Protein AF-A0A2W6BBS7-F1 (afdb_monomer)

Radius of gyration: 17.11 Å; Cα contacts (8 Å, |Δi|>4): 22; chains: 1; bounding box: 45×18×50 Å

Nearest PDB structures (foldseek):
  5f5p-assembly1_A  TM=5.826E-01  e=7.797E+00  Homo sapiens
  7nhn-assembly1_0  TM=5.794E-01  e=8.354E+00  Listeria monocytogenes EGD-e

Solvent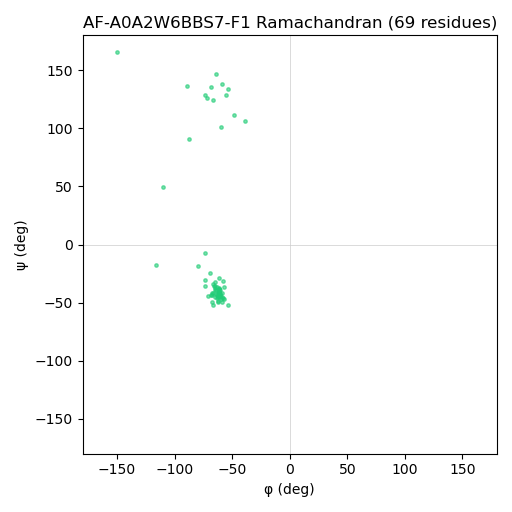-accessible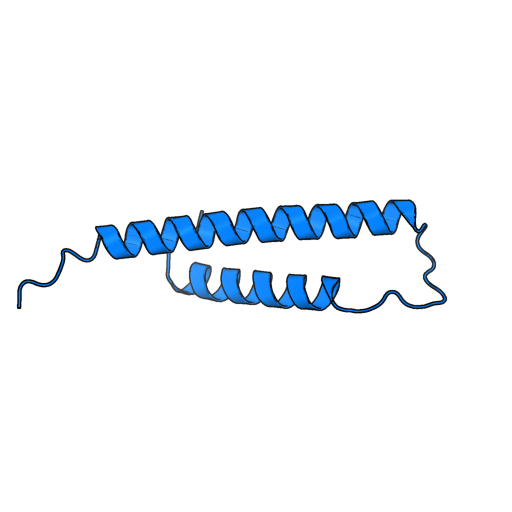 surface area (backbone atoms only — not comparable to full-atom values): 4262 Å² total; per-residue (Å²): 130,61,87,50,69,68,53,46,54,51,51,51,51,52,45,49,54,54,48,50,60,68,69,49,77,78,64,96,81,57,92,66,55,70,67,63,49,49,52,51,55,48,52,51,49,55,48,40,53,54,50,50,50,39,50,52,53,41,52,54,48,52,56,66,70,47,66,82,77,84,126

Foldseek 3Di:
DQDDPVSLVVLVVLLVVLVVVLVDDDPPPDPDDVVVVVVVNVVSVVVSVVSVVVNVVVVVVVVVVPDPPDD

Structure (mmCIF, N/CA/C/O backbone):
data_AF-A0A2W6BBS7-F1
#
_entry.id   AF-A0A2W6BBS7-F1
#
loop_
_atom_site.group_PDB
_atom_site.id
_atom_site.type_symbol
_atom_site.label_atom_id
_atom_site.label_alt_id
_atom_site.label_comp_id
_atom_site.label_asym_id
_atom_site.label_entity_id
_atom_site.label_seq_id
_atom_site.pdbx_PDB_ins_code
_atom_site.Cartn_x
_atom_site.Cartn_y
_atom_site.Cartn_z
_atom_site.occupancy
_atom_site.B_iso_or_equiv
_atom_site.auth_seq_id
_atom_site.auth_comp_id
_atom_site.auth_asym_id
_atom_site.auth_atom_id
_atom_site.pdbx_PDB_model_num
ATOM 1 N N . MET A 1 1 ? -0.904 8.861 8.057 1.00 68.38 1 MET A N 1
ATOM 2 C CA . MET A 1 1 ? -1.808 8.323 9.095 1.00 68.38 1 MET A CA 1
ATOM 3 C C . MET A 1 1 ? -3.241 8.608 8.668 1.00 68.38 1 MET A C 1
ATOM 5 O O . MET A 1 1 ? -3.567 9.774 8.458 1.00 68.38 1 MET A O 1
ATOM 9 N N . ILE A 1 2 ? -4.054 7.568 8.483 1.00 84.94 2 ILE A N 1
ATOM 10 C CA . ILE A 1 2 ? -5.448 7.662 8.020 1.00 84.94 2 ILE A CA 1
ATOM 11 C C . ILE A 1 2 ? -6.321 8.208 9.159 1.00 84.94 2 ILE A C 1
ATOM 13 O O . ILE A 1 2 ? -6.238 7.718 10.286 1.00 84.94 2 ILE A O 1
ATOM 17 N N . LYS A 1 3 ? -7.115 9.252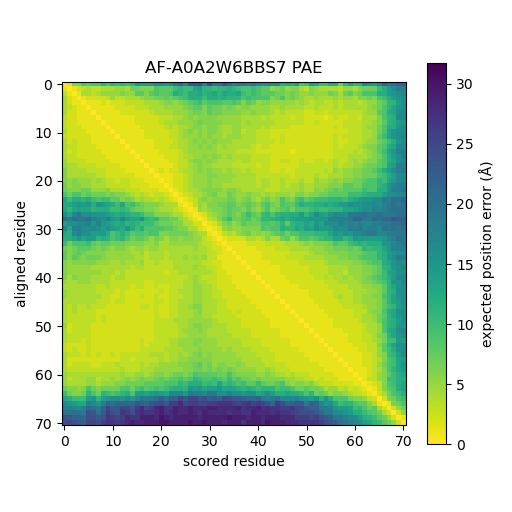 8.889 1.00 83.62 3 LYS A N 1
ATOM 18 C CA . LYS A 1 3 ? -7.894 9.979 9.916 1.00 83.62 3 LYS A CA 1
ATOM 19 C C . LYS A 1 3 ? -9.410 9.878 9.746 1.00 83.62 3 LYS A C 1
ATOM 21 O O . LYS A 1 3 ? -10.135 10.181 10.685 1.00 83.62 3 LYS A O 1
ATOM 26 N N . ASN A 1 4 ? -9.884 9.492 8.568 1.00 87.69 4 ASN A N 1
ATOM 27 C CA . ASN A 1 4 ? -11.299 9.439 8.216 1.00 87.69 4 ASN A CA 1
ATOM 28 C C . ASN A 1 4 ? -11.548 8.326 7.188 1.00 87.69 4 ASN A C 1
ATOM 30 O O . ASN A 1 4 ? -10.600 7.800 6.598 1.00 87.69 4 ASN A O 1
ATOM 34 N N . GLU A 1 5 ? -12.820 7.978 7.000 1.00 88.62 5 GLU A N 1
ATOM 35 C CA . GLU A 1 5 ? -13.239 6.881 6.124 1.00 88.62 5 GLU A CA 1
ATOM 36 C C . GLU A 1 5 ? -12.903 7.141 4.647 1.00 88.62 5 GLU A C 1
ATOM 38 O O . GLU A 1 5 ? -12.465 6.229 3.953 1.00 88.62 5 GLU A O 1
ATOM 43 N N . GLU A 1 6 ? -12.992 8.389 4.183 1.00 91.25 6 GLU A N 1
ATOM 44 C CA . GLU A 1 6 ? -12.595 8.773 2.820 1.00 91.25 6 GLU A CA 1
ATOM 45 C C . GLU A 1 6 ? -11.109 8.474 2.562 1.00 91.25 6 GLU A C 1
ATOM 47 O O . GLU A 1 6 ? -10.750 7.826 1.581 1.00 91.25 6 GLU A O 1
ATOM 52 N N . SER A 1 7 ? -10.237 8.850 3.500 1.00 90.00 7 SER A N 1
ATOM 53 C CA . SER A 1 7 ? -8.802 8.554 3.431 1.00 90.00 7 SER A CA 1
ATOM 54 C C . SER A 1 7 ? -8.528 7.050 3.499 1.00 90.00 7 SER A C 1
ATOM 56 O O . SER A 1 7 ? -7.558 6.582 2.902 1.00 90.00 7 SER A O 1
ATOM 58 N N . TYR A 1 8 ? -9.350 6.288 4.228 1.00 91.31 8 TYR A N 1
ATOM 59 C CA . TYR A 1 8 ? -9.250 4.829 4.305 1.00 91.31 8 TYR A CA 1
ATOM 60 C C . TYR A 1 8 ? -9.604 4.181 2.963 1.00 91.31 8 TYR A C 1
ATOM 62 O O . TYR A 1 8 ? -8.818 3.378 2.456 1.00 91.31 8 TYR A O 1
ATOM 70 N N . GLN A 1 9 ? -10.734 4.565 2.363 1.00 92.69 9 GLN A N 1
ATOM 71 C CA . GLN A 1 9 ? -11.152 4.050 1.059 1.00 92.69 9 GLN A CA 1
ATOM 72 C C . GLN A 1 9 ? -10.147 4.411 -0.027 1.00 92.69 9 GLN A C 1
ATOM 74 O O . GLN A 1 9 ? -9.648 3.506 -0.695 1.00 92.69 9 GLN A O 1
ATOM 79 N N . ALA A 1 10 ? -9.744 5.683 -0.099 1.00 92.81 10 ALA A N 1
ATOM 80 C CA . ALA A 1 10 ? -8.709 6.117 -1.023 1.00 92.81 10 ALA A CA 1
ATOM 81 C C . ALA A 1 10 ? -7.451 5.258 -0.846 1.00 92.81 10 ALA A C 1
ATOM 83 O O . ALA A 1 10 ? -6.970 4.665 -1.806 1.00 92.81 10 ALA A O 1
ATOM 84 N N . THR A 1 11 ? -6.937 5.108 0.383 1.00 92.56 11 THR A N 1
ATOM 85 C CA . THR A 1 11 ? -5.719 4.315 0.646 1.00 92.56 11 THR A CA 1
ATOM 86 C C . THR A 1 11 ? -5.842 2.866 0.164 1.00 92.56 11 THR A C 1
ATOM 88 O O . THR A 1 11 ? -4.869 2.310 -0.349 1.00 92.56 11 THR A O 1
ATOM 91 N N . LYS A 1 12 ? -7.022 2.250 0.277 1.00 92.69 12 LYS A N 1
ATOM 92 C CA . LYS A 1 12 ? -7.270 0.905 -0.262 1.00 92.69 12 LYS A CA 1
ATOM 93 C C . LYS A 1 12 ? -7.234 0.877 -1.785 1.00 92.69 12 LYS A C 1
ATOM 95 O O . LYS A 1 12 ? -6.624 -0.035 -2.338 1.00 92.69 12 LYS A O 1
ATOM 100 N N . GLU A 1 13 ? -7.812 1.871 -2.450 1.00 94.19 13 GLU A N 1
ATOM 101 C CA . GLU A 1 13 ? -7.720 2.006 -3.908 1.00 94.19 13 GLU A CA 1
ATOM 102 C C . GLU A 1 13 ? -6.269 2.197 -4.366 1.00 94.19 13 GLU A C 1
ATOM 104 O O . GLU A 1 13 ? -5.831 1.530 -5.302 1.00 94.19 13 GLU A O 1
ATOM 109 N N . TRP A 1 14 ? -5.481 3.010 -3.653 1.00 92.31 14 TRP A N 1
ATOM 110 C CA . TRP A 1 14 ? -4.046 3.160 -3.918 1.00 92.31 14 TRP A CA 1
ATOM 111 C C . TRP A 1 14 ? -3.309 1.817 -3.808 1.00 92.31 14 TRP A C 1
ATOM 113 O O . TRP A 1 14 ? -2.538 1.469 -4.699 1.00 92.31 14 TRP A O 1
ATOM 123 N N . ILE A 1 15 ? -3.568 1.028 -2.756 1.00 93.00 15 ILE A N 1
ATOM 124 C CA . ILE A 1 15 ? -2.963 -0.307 -2.580 1.00 93.00 15 ILE A CA 1
ATOM 125 C C . ILE A 1 15 ? -3.293 -1.232 -3.759 1.00 93.00 15 ILE A C 1
ATOM 127 O O . ILE A 1 15 ? -2.414 -1.968 -4.211 1.00 93.00 15 ILE A O 1
ATOM 131 N N . ILE A 1 16 ? -4.537 -1.208 -4.244 1.00 92.88 16 ILE A N 1
ATOM 132 C CA . ILE A 1 16 ? -4.977 -2.025 -5.383 1.00 92.88 16 ILE A CA 1
ATOM 133 C C . ILE A 1 16 ? -4.261 -1.571 -6.657 1.00 92.88 16 ILE A C 1
ATOM 135 O O . ILE A 1 16 ? -3.587 -2.384 -7.285 1.00 92.88 16 ILE A O 1
ATOM 139 N N . CYS A 1 17 ? -4.306 -0.275 -6.967 1.00 90.56 17 CYS A N 1
ATOM 140 C CA . CYS A 1 17 ? -3.687 0.308 -8.158 1.00 90.56 17 CYS A CA 1
ATOM 141 C C . CYS A 1 17 ? -2.176 0.016 -8.232 1.00 90.56 17 CYS A C 1
ATOM 143 O O . CYS A 1 17 ? -1.666 -0.460 -9.250 1.00 90.56 17 CYS A O 1
ATOM 145 N N . PHE A 1 18 ? -1.447 0.204 -7.126 1.00 90.44 18 PHE A N 1
ATOM 146 C CA . PHE A 1 18 ? -0.023 -0.141 -7.065 1.00 90.44 18 PHE A CA 1
ATOM 147 C C . PHE A 1 18 ? 0.222 -1.654 -7.165 1.00 90.44 18 PHE A C 1
ATOM 149 O O . PHE A 1 18 ? 1.221 -2.087 -7.744 1.00 90.44 18 PHE A O 1
ATOM 156 N N . GLY A 1 19 ? -0.686 -2.471 -6.624 1.00 89.62 19 GLY A N 1
ATOM 157 C CA . GLY A 1 19 ? -0.648 -3.924 -6.765 1.00 89.62 19 GLY A CA 1
ATOM 158 C C . GLY A 1 19 ? -0.784 -4.371 -8.222 1.00 89.62 19 GLY A C 1
ATOM 159 O O . GLY A 1 19 ? 0.000 -5.202 -8.681 1.00 89.62 19 GLY A O 1
ATOM 160 N N . GLU A 1 20 ? -1.715 -3.778 -8.969 1.00 90.25 20 GLU A N 1
ATOM 161 C CA . GLU A 1 20 ? -1.907 -4.036 -10.402 1.00 90.25 20 GLU A CA 1
ATOM 162 C C . GLU A 1 20 ? -0.699 -3.581 -11.229 1.00 90.25 20 GLU A C 1
ATOM 164 O O . GLU A 1 20 ? -0.240 -4.302 -12.120 1.00 90.25 20 GLU A O 1
ATOM 169 N N . GLN A 1 21 ? -0.104 -2.438 -10.882 1.00 86.38 21 GLN A N 1
ATOM 170 C CA . GLN A 1 21 ? 1.121 -1.956 -11.523 1.00 86.38 21 GLN A CA 1
ATOM 171 C C . GLN A 1 21 ? 2.294 -2.933 -11.338 1.00 86.38 21 GLN A C 1
ATOM 173 O O . GLN A 1 21 ? 3.082 -3.142 -12.261 1.00 86.38 21 GLN A O 1
ATOM 178 N N . LEU A 1 22 ? 2.406 -3.571 -10.168 1.00 86.19 22 LEU A N 1
ATOM 179 C CA . LEU A 1 22 ? 3.400 -4.620 -9.926 1.00 86.19 22 LEU A CA 1
ATOM 180 C C . LEU A 1 22 ? 3.050 -5.939 -10.625 1.00 86.19 22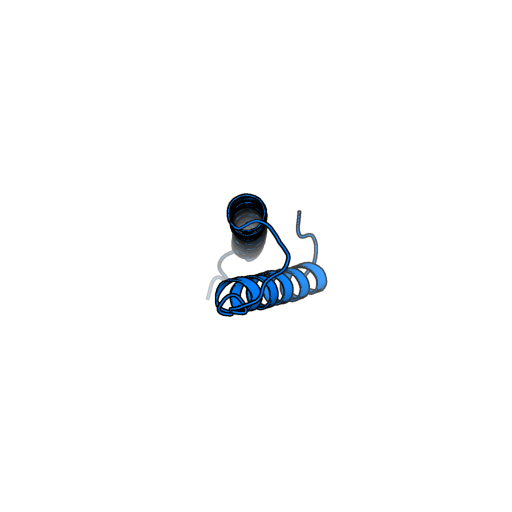 LEU A C 1
ATOM 182 O O . LEU A 1 22 ? 3.957 -6.646 -11.066 1.00 86.19 22 LEU A O 1
ATOM 186 N N . ALA A 1 23 ? 1.770 -6.291 -10.722 1.00 86.19 23 ALA A N 1
ATOM 187 C CA . ALA A 1 23 ? 1.324 -7.493 -11.425 1.00 86.19 23 ALA A CA 1
ATOM 188 C C . ALA A 1 23 ? 1.511 -7.386 -12.947 1.00 86.19 23 ALA A C 1
ATOM 190 O O . ALA A 1 23 ? 1.666 -8.402 -13.624 1.00 86.19 23 ALA A O 1
ATOM 191 N N . THR A 1 24 ? 1.541 -6.163 -13.478 1.00 83.38 24 THR A N 1
ATOM 192 C CA . THR A 1 24 ? 1.716 -5.916 -14.907 1.00 83.38 24 THR A CA 1
ATOM 193 C C . THR A 1 24 ? 3.124 -6.348 -15.353 1.00 83.38 24 THR A C 1
ATOM 195 O O . THR A 1 24 ? 4.129 -5.901 -14.774 1.00 83.38 24 THR A O 1
ATOM 198 N N . PRO A 1 25 ? 3.231 -7.241 -16.358 1.00 79.12 25 PRO A N 1
ATOM 199 C CA . PRO A 1 25 ? 4.515 -7.674 -16.889 1.00 79.12 25 PRO A CA 1
ATOM 200 C C . PRO A 1 25 ? 5.254 -6.497 -17.526 1.00 79.12 25 PRO A C 1
ATOM 202 O O . PRO A 1 25 ? 4.653 -5.573 -18.075 1.00 79.12 25 PRO A O 1
ATOM 205 N N . LEU A 1 26 ? 6.581 -6.524 -17.429 1.00 78.56 26 LEU A N 1
ATOM 206 C CA . LEU A 1 26 ? 7.416 -5.478 -18.004 1.00 78.56 26 LEU A CA 1
ATOM 207 C C . LEU A 1 26 ? 7.335 -5.556 -19.539 1.00 78.56 26 LEU A C 1
ATOM 209 O O . LEU A 1 26 ? 7.417 -6.661 -20.079 1.00 78.56 26 LEU A O 1
ATOM 213 N N . PRO A 1 27 ? 7.186 -4.425 -20.249 1.00 79.69 27 PRO A N 1
ATOM 214 C CA . PRO A 1 27 ? 7.296 -4.414 -21.700 1.00 79.69 27 PRO A CA 1
ATOM 215 C C . PRO A 1 27 ? 8.677 -4.923 -22.129 1.00 79.69 27 PRO A C 1
ATOM 217 O O . PRO A 1 27 ? 9.693 -4.572 -21.534 1.00 79.69 27 PRO A O 1
ATOM 220 N N . GLU A 1 28 ? 8.701 -5.742 -23.180 1.00 75.19 28 GLU A N 1
ATOM 221 C CA . GLU A 1 28 ? 9.916 -6.391 -23.697 1.00 75.19 28 GLU A CA 1
ATOM 222 C C . GLU A 1 28 ? 10.980 -5.382 -24.168 1.00 75.19 28 GLU A C 1
ATOM 224 O O . GLU A 1 28 ? 12.173 -5.637 -24.054 1.00 75.19 28 GLU A O 1
ATOM 229 N N . ASN A 1 29 ? 10.547 -4.202 -24.623 1.00 78.69 29 ASN A N 1
ATOM 230 C CA . ASN A 1 29 ? 11.408 -3.102 -25.062 1.00 78.69 29 ASN A CA 1
ATOM 231 C C . ASN A 1 29 ? 11.361 -1.930 -24.083 1.00 78.69 29 ASN A C 1
ATOM 233 O O . ASN A 1 29 ? 11.106 -0.788 -24.472 1.00 78.69 29 ASN A O 1
ATOM 237 N N . ASP A 1 30 ? 11.537 -2.206 -22.795 1.00 76.69 30 ASP A N 1
ATOM 238 C CA . ASP A 1 30 ? 11.577 -1.121 -2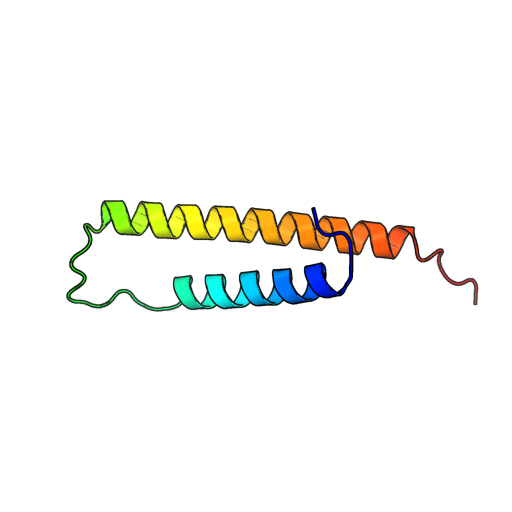1.832 1.00 76.69 30 ASP A CA 1
ATOM 239 C C . ASP A 1 30 ? 12.880 -0.316 -21.950 1.00 76.69 30 ASP A C 1
ATOM 241 O O . ASP A 1 30 ? 13.964 -0.892 -21.854 1.00 76.69 30 ASP A O 1
ATOM 245 N N . PRO A 1 31 ? 12.808 1.015 -22.118 1.00 82.31 31 PRO A N 1
ATOM 246 C CA . PRO A 1 31 ? 14.001 1.851 -22.218 1.00 82.31 31 PRO A CA 1
ATOM 247 C C . PRO A 1 31 ? 14.712 2.049 -20.869 1.00 82.31 31 PRO A C 1
ATOM 249 O O . PRO A 1 31 ? 15.779 2.662 -20.831 1.00 82.31 31 PRO A O 1
ATOM 252 N N . ILE A 1 32 ? 14.126 1.593 -19.754 1.00 81.69 32 ILE A N 1
ATOM 253 C CA . ILE A 1 32 ? 14.696 1.742 -18.413 1.00 81.69 32 ILE A CA 1
ATOM 254 C C . ILE A 1 32 ? 15.599 0.548 -18.110 1.00 81.69 32 ILE A C 1
ATOM 256 O O . ILE A 1 32 ? 15.232 -0.606 -18.315 1.00 81.69 32 ILE A O 1
ATOM 260 N N . ASP A 1 33 ? 16.766 0.837 -17.536 1.00 86.38 33 ASP A N 1
ATOM 261 C CA . ASP A 1 33 ? 17.688 -0.185 -17.055 1.00 86.38 33 ASP A CA 1
ATOM 262 C C . ASP A 1 33 ? 16.987 -1.161 -16.080 1.00 86.38 33 ASP A C 1
ATOM 264 O O . ASP A 1 33 ? 16.290 -0.720 -15.152 1.00 86.38 33 ASP A O 1
ATOM 268 N N . PRO A 1 34 ? 17.170 -2.486 -16.232 1.00 84.00 34 PRO A N 1
ATOM 269 C CA . PRO A 1 34 ? 16.487 -3.483 -15.409 1.00 84.00 34 PRO A CA 1
ATOM 270 C C . PRO A 1 34 ? 16.760 -3.310 -13.909 1.00 84.00 34 PRO A C 1
ATOM 272 O O . PRO A 1 34 ? 15.878 -3.572 -13.086 1.00 84.00 34 PRO A O 1
ATOM 275 N N . ARG A 1 35 ? 17.942 -2.811 -13.520 1.00 88.12 35 ARG A N 1
ATOM 276 C CA . ARG A 1 35 ? 18.271 -2.539 -12.116 1.00 88.12 35 ARG A CA 1
ATOM 277 C C . ARG A 1 35 ? 17.493 -1.340 -11.588 1.00 88.12 35 ARG A C 1
ATOM 279 O O . ARG A 1 35 ? 16.946 -1.409 -10.488 1.00 88.12 35 ARG A O 1
ATOM 286 N N . ALA A 1 36 ? 17.408 -0.263 -12.366 1.00 88.69 36 ALA A N 1
ATOM 287 C CA . ALA A 1 36 ? 16.592 0.897 -12.011 1.00 88.69 36 ALA A CA 1
ATOM 288 C C . ALA A 1 36 ? 15.109 0.511 -11.895 1.00 88.69 36 ALA A C 1
ATOM 290 O O . ALA A 1 36 ? 14.425 0.930 -10.959 1.00 88.69 36 ALA A O 1
ATOM 291 N N . ARG A 1 37 ? 14.629 -0.368 -12.781 1.00 85.06 37 ARG A N 1
ATOM 292 C CA . ARG A 1 37 ? 13.270 -0.917 -12.722 1.00 85.06 37 ARG A CA 1
ATOM 293 C C . ARG A 1 37 ? 13.026 -1.736 -11.459 1.00 85.06 37 ARG A C 1
ATOM 295 O O . ARG A 1 37 ? 11.982 -1.591 -10.825 1.00 85.06 37 ARG A O 1
ATOM 302 N N . GLN A 1 38 ? 13.986 -2.574 -11.074 1.00 86.81 38 GLN A N 1
ATOM 303 C CA . GLN A 1 38 ? 13.901 -3.367 -9.851 1.00 86.81 38 GLN A CA 1
ATOM 304 C C . GLN A 1 38 ? 13.815 -2.472 -8.609 1.00 86.81 38 GLN A C 1
ATOM 306 O O . GLN A 1 38 ? 12.990 -2.740 -7.741 1.00 86.81 38 GLN A O 1
ATOM 311 N N . ILE A 1 39 ? 14.596 -1.387 -8.557 1.00 91.25 39 ILE A N 1
ATOM 312 C CA . ILE A 1 39 ? 14.539 -0.397 -7.468 1.00 91.25 39 ILE A CA 1
ATOM 313 C C . ILE A 1 39 ? 13.156 0.263 -7.404 1.00 91.25 39 ILE A C 1
ATOM 315 O O . ILE A 1 39 ? 12.592 0.383 -6.321 1.00 91.25 39 ILE A O 1
ATOM 319 N N . GLN A 1 40 ? 12.570 0.641 -8.546 1.00 88.69 40 GLN A N 1
ATOM 320 C CA . GLN A 1 40 ? 11.212 1.200 -8.572 1.00 88.69 40 GLN A CA 1
ATOM 321 C C . GLN A 1 40 ? 10.171 0.195 -8.069 1.00 88.69 40 GLN A C 1
ATOM 323 O O . GLN A 1 40 ? 9.330 0.543 -7.243 1.00 88.69 40 GLN A O 1
ATOM 328 N N . ARG A 1 41 ? 10.239 -1.065 -8.520 1.00 89.56 41 ARG A N 1
ATOM 329 C CA . ARG A 1 41 ? 9.325 -2.124 -8.058 1.00 89.56 41 ARG A CA 1
ATOM 330 C C . ARG A 1 41 ? 9.467 -2.373 -6.556 1.00 89.56 41 ARG A C 1
ATOM 332 O O . ARG A 1 41 ? 8.462 -2.592 -5.889 1.00 89.56 41 ARG A O 1
ATOM 339 N N . ASP A 1 42 ? 10.686 -2.329 -6.028 1.00 91.94 42 ASP A N 1
ATOM 340 C CA . ASP A 1 42 ? 10.955 -2.485 -4.597 1.00 91.94 42 ASP A CA 1
ATOM 341 C C . ASP A 1 42 ? 10.409 -1.306 -3.776 1.00 91.94 42 ASP A C 1
ATOM 343 O O . ASP A 1 42 ? 9.705 -1.505 -2.788 1.00 91.94 42 ASP A O 1
ATOM 347 N N . ALA A 1 43 ? 10.607 -0.076 -4.259 1.00 91.94 43 ALA A N 1
ATOM 348 C CA . ALA A 1 43 ? 10.039 1.12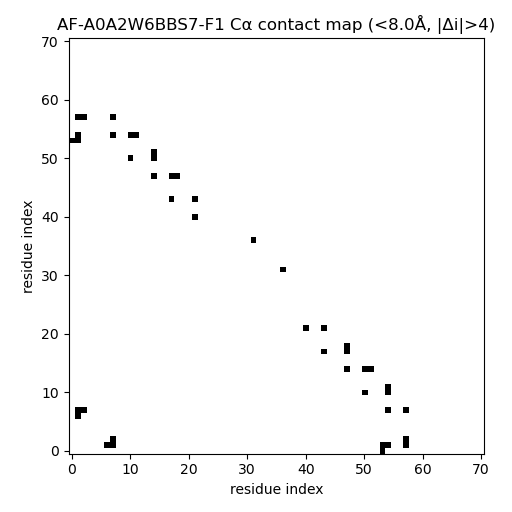2 -3.648 1.00 91.94 43 ALA A CA 1
ATOM 349 C C . ALA A 1 43 ? 8.501 1.084 -3.615 1.00 91.94 43 ALA A C 1
ATOM 351 O O . ALA A 1 43 ? 7.899 1.403 -2.589 1.00 91.94 43 ALA A O 1
ATOM 352 N N . ILE A 1 44 ? 7.856 0.640 -4.702 1.00 90.69 44 ILE A N 1
ATOM 353 C CA . ILE A 1 44 ? 6.395 0.471 -4.759 1.00 90.69 44 ILE A CA 1
ATOM 354 C C . ILE A 1 44 ? 5.938 -0.600 -3.760 1.00 90.69 44 ILE A C 1
ATOM 356 O O . ILE A 1 44 ? 4.964 -0.381 -3.043 1.00 90.69 44 ILE A O 1
ATOM 360 N N . LYS A 1 45 ? 6.646 -1.734 -3.653 1.00 92.81 45 LYS A N 1
ATOM 361 C CA . LYS A 1 45 ? 6.338 -2.765 -2.646 1.00 92.81 45 LYS A CA 1
ATOM 362 C C . LYS A 1 45 ? 6.410 -2.207 -1.228 1.00 92.81 45 LYS A C 1
ATOM 364 O O . LYS A 1 45 ? 5.447 -2.355 -0.480 1.00 92.81 45 LYS A O 1
ATOM 369 N N . SER A 1 46 ? 7.496 -1.513 -0.894 1.00 94.44 46 SER A N 1
ATOM 370 C CA . SER A 1 46 ? 7.670 -0.896 0.424 1.00 94.44 46 SER A CA 1
ATOM 371 C C . SER A 1 46 ? 6.571 0.136 0.718 1.00 94.44 46 SER A C 1
ATOM 373 O O . SER A 1 46 ? 6.020 0.174 1.820 1.00 94.44 46 SER A O 1
ATOM 375 N N . MET A 1 47 ? 6.164 0.918 -0.289 1.00 91.75 47 MET A N 1
ATOM 376 C CA . MET A 1 47 ? 5.034 1.840 -0.166 1.00 91.75 47 MET A CA 1
ATOM 377 C C . MET A 1 47 ? 3.718 1.097 0.104 1.00 91.75 47 MET A C 1
ATOM 379 O O . ME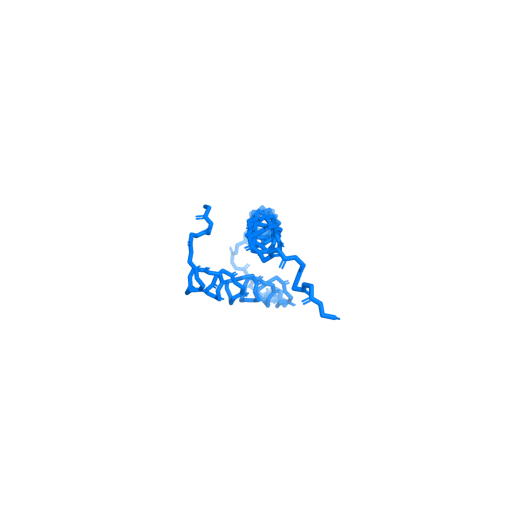T A 1 47 ? 2.990 1.489 1.016 1.00 91.75 47 MET A O 1
ATOM 383 N N . ILE A 1 48 ? 3.420 0.013 -0.622 1.00 93.00 48 ILE A N 1
ATOM 384 C CA . ILE A 1 48 ? 2.224 -0.813 -0.389 1.00 93.00 48 ILE A CA 1
ATOM 385 C C . ILE A 1 48 ? 2.212 -1.372 1.037 1.00 93.00 48 ILE A C 1
ATOM 387 O O . ILE A 1 48 ? 1.176 -1.315 1.699 1.00 93.00 48 ILE A O 1
ATOM 391 N N . GLU A 1 49 ? 3.337 -1.897 1.525 1.00 94.12 49 GLU A N 1
ATOM 392 C CA . GLU A 1 49 ? 3.440 -2.419 2.893 1.00 94.12 49 GLU A CA 1
ATOM 393 C C . GLU A 1 49 ? 3.149 -1.334 3.933 1.00 94.12 49 GLU A C 1
ATOM 395 O O . GLU A 1 49 ? 2.351 -1.548 4.847 1.00 94.12 49 GLU A O 1
ATOM 400 N N . ASN A 1 50 ? 3.700 -0.134 3.746 1.00 93.44 50 ASN A N 1
ATOM 401 C CA . ASN A 1 50 ? 3.426 1.001 4.621 1.00 93.44 50 ASN A CA 1
ATOM 402 C C . ASN A 1 50 ? 1.952 1.454 4.570 1.00 93.44 50 ASN A C 1
ATOM 404 O O . ASN A 1 50 ? 1.370 1.808 5.597 1.00 93.44 50 ASN A O 1
ATOM 408 N N . LEU A 1 51 ? 1.316 1.447 3.395 1.00 91.81 51 LEU A N 1
ATOM 409 C CA . LEU A 1 51 ? -0.111 1.772 3.271 1.00 91.81 51 LEU A CA 1
ATOM 410 C C . LEU A 1 51 ? -0.981 0.709 3.955 1.00 91.81 51 LEU A C 1
ATOM 412 O O . LEU A 1 51 ? -1.911 1.060 4.680 1.00 91.81 51 LEU A O 1
ATOM 416 N N . ARG A 1 52 ? -0.648 -0.578 3.802 1.00 93.06 52 ARG A N 1
ATOM 417 C CA . ARG A 1 52 ? -1.334 -1.681 4.495 1.00 93.06 52 ARG A CA 1
ATOM 418 C C . ARG A 1 52 ? -1.209 -1.571 6.010 1.00 93.06 52 ARG A C 1
ATOM 420 O O . ARG A 1 52 ? -2.202 -1.774 6.701 1.00 93.06 52 ARG A O 1
ATOM 427 N N . ALA A 1 53 ? -0.034 -1.201 6.520 1.00 93.62 53 ALA A N 1
ATOM 428 C CA . ALA A 1 53 ? 0.160 -0.962 7.948 1.00 93.62 53 ALA A CA 1
ATOM 429 C C . ALA A 1 53 ? -0.756 0.163 8.459 1.00 93.62 53 ALA A C 1
ATOM 431 O O . ALA A 1 53 ? -1.443 -0.011 9.461 1.00 93.62 53 ALA A O 1
ATOM 432 N N . GLN A 1 54 ? -0.853 1.277 7.727 1.00 91.88 54 GLN A N 1
ATOM 433 C CA . GLN A 1 54 ? -1.739 2.386 8.097 1.00 91.88 54 GLN A CA 1
ATOM 434 C C . GLN A 1 54 ? -3.227 2.010 8.063 1.00 91.88 54 GLN A C 1
ATOM 436 O O . GLN A 1 54 ? -3.992 2.473 8.910 1.00 91.88 54 GLN A O 1
ATOM 441 N N . VAL A 1 55 ? -3.639 1.190 7.091 1.00 92.75 55 VAL A N 1
ATOM 442 C CA . VAL A 1 55 ? -5.000 0.634 6.996 1.00 92.75 55 VAL A CA 1
ATOM 443 C C . VAL A 1 55 ? -5.290 -0.246 8.211 1.00 92.75 55 VAL A C 1
ATOM 445 O O . VAL A 1 55 ? -6.278 -0.003 8.899 1.00 92.75 55 VAL A O 1
ATOM 448 N N . ALA A 1 56 ? -4.390 -1.176 8.540 1.00 91.56 56 ALA A N 1
ATOM 449 C CA . ALA A 1 56 ? -4.536 -2.058 9.696 1.00 91.56 56 ALA A CA 1
ATOM 450 C C . ALA A 1 56 ? -4.580 -1.279 11.023 1.00 91.56 56 ALA A C 1
ATOM 452 O O . ALA A 1 56 ? -5.406 -1.568 11.888 1.00 91.56 56 ALA A O 1
ATOM 453 N N . GLU A 1 57 ? -3.741 -0.250 11.181 1.00 91.75 57 GLU A N 1
ATOM 454 C CA . GLU A 1 57 ? -3.792 0.643 12.342 1.00 91.75 57 GLU A CA 1
ATOM 455 C C . GLU A 1 57 ? -5.138 1.367 12.456 1.00 91.75 57 GLU A C 1
ATOM 457 O O . GLU A 1 57 ? -5.681 1.500 13.554 1.00 91.75 57 GLU A O 1
ATOM 462 N N . TYR A 1 58 ? -5.677 1.858 11.338 1.00 89.88 58 TYR A N 1
ATOM 463 C CA . TYR A 1 58 ? -6.973 2.527 11.324 1.00 89.88 58 TYR A CA 1
ATOM 464 C C . TYR A 1 58 ? -8.103 1.559 11.695 1.00 89.88 58 TYR A C 1
ATOM 466 O O . TYR A 1 58 ? -8.918 1.886 12.556 1.00 89.88 58 TYR A O 1
ATOM 474 N N . GLU A 1 59 ? -8.112 0.352 11.130 1.00 89.31 59 GLU A N 1
ATOM 475 C CA . GLU A 1 59 ? -9.096 -0.692 11.446 1.00 89.31 59 GLU A CA 1
ATOM 476 C C . GLU A 1 59 ? -9.028 -1.112 12.916 1.00 89.31 59 GLU A C 1
ATOM 478 O O . GLU A 1 59 ? -10.062 -1.202 13.577 1.00 89.31 59 GLU A O 1
ATOM 483 N N . ALA A 1 60 ? -7.824 -1.282 13.466 1.00 89.94 60 ALA A N 1
ATOM 484 C CA . ALA A 1 60 ? -7.632 -1.588 14.881 1.00 89.94 60 ALA A CA 1
ATOM 485 C C . ALA A 1 60 ? -8.142 -0.462 15.794 1.00 89.94 60 ALA A C 1
ATOM 487 O O . ALA A 1 60 ? -8.690 -0.732 16.864 1.00 89.94 60 ALA A O 1
ATOM 488 N N . ARG A 1 61 ? -7.989 0.807 15.393 1.00 87.56 61 ARG A N 1
ATOM 489 C CA . ARG A 1 61 ? -8.560 1.950 16.126 1.00 87.56 61 ARG A CA 1
ATOM 490 C C . ARG A 1 61 ? -10.081 1.966 16.035 1.00 87.56 61 ARG A C 1
ATOM 492 O O . ARG A 1 61 ? -10.725 2.179 17.052 1.00 87.56 61 ARG A O 1
ATOM 499 N N . GLN A 1 62 ? -10.657 1.712 14.859 1.00 85.81 62 GLN A N 1
ATOM 500 C CA . GLN A 1 62 ? -12.113 1.632 14.694 1.00 85.81 62 GLN A CA 1
ATOM 501 C C . GLN A 1 62 ? -12.718 0.499 15.536 1.00 85.81 62 GLN A C 1
ATOM 503 O O . GLN A 1 62 ? -13.733 0.714 16.189 1.00 85.81 62 GLN A O 1
ATOM 508 N N . GLN A 1 63 ? -12.065 -0.664 15.603 1.00 81.75 63 GLN A N 1
ATOM 509 C CA . GLN A 1 63 ? -12.496 -1.784 16.449 1.00 81.75 63 GLN A CA 1
ATOM 510 C C . GLN A 1 63 ? -12.402 -1.471 17.949 1.00 81.75 63 GLN A C 1
ATOM 512 O O . GLN A 1 63 ? -13.260 -1.893 18.710 1.00 81.75 63 GLN A O 1
ATOM 517 N N . GLN A 1 64 ? -11.395 -0.708 18.386 1.00 79.25 64 GLN A N 1
ATOM 518 C CA . GLN A 1 64 ? -11.290 -0.259 19.783 1.00 79.25 64 GLN A CA 1
ATOM 519 C C . GLN A 1 64 ? -12.303 0.840 20.135 1.00 79.25 64 GLN A C 1
ATOM 521 O O . GLN A 1 64 ? -12.734 0.940 21.281 1.00 79.25 64 GLN A O 1
ATOM 526 N N . LEU A 1 65 ? -12.671 1.674 19.158 1.00 73.88 65 LEU A N 1
ATOM 527 C CA . LEU A 1 65 ? -13.670 2.735 19.303 1.00 73.88 65 LEU A CA 1
ATOM 528 C C . LEU A 1 65 ? -15.110 2.217 19.216 1.00 73.88 65 LEU A C 1
ATOM 530 O O . LEU A 1 65 ? -16.020 2.910 19.662 1.00 73.88 65 LEU A O 1
ATOM 534 N N . GLN A 1 66 ? -15.322 1.021 18.666 1.00 61.09 66 GLN A N 1
ATOM 535 C CA . GLN A 1 66 ? -16.570 0.276 18.778 1.00 61.09 66 GLN A CA 1
ATOM 536 C C . GLN A 1 66 ? -16.496 -0.563 20.062 1.00 61.09 66 GLN A C 1
ATOM 538 O O . GLN A 1 66 ? -15.992 -1.686 20.017 1.00 61.09 66 GLN A O 1
ATOM 543 N N . PRO A 1 67 ? -16.951 -0.066 21.235 1.00 53.28 67 PRO A N 1
ATOM 544 C CA . PRO A 1 67 ? -17.110 -0.950 22.377 1.00 53.28 67 PRO A CA 1
ATOM 545 C C . PRO A 1 67 ? -18.022 -2.079 21.921 1.00 53.28 67 PRO A C 1
ATOM 547 O O . PRO A 1 67 ? -19.073 -1.807 21.339 1.00 53.28 67 PRO A O 1
ATOM 550 N N . ALA A 1 68 ? -17.591 -3.321 22.152 1.00 56.16 68 ALA A N 1
ATOM 551 C CA . ALA A 1 68 ? -18.400 -4.509 21.947 1.00 56.16 68 ALA A CA 1
ATOM 552 C C . ALA A 1 68 ? -19.828 -4.198 22.405 1.00 56.16 68 ALA A C 1
ATOM 554 O O . ALA A 1 68 ? -20.084 -4.004 23.598 1.00 56.16 68 ALA A O 1
ATOM 555 N N . GLY A 1 69 ? -20.718 -4.038 21.424 1.00 50.62 69 GLY A N 1
ATOM 556 C CA . GLY A 1 69 ? -22.126 -3.798 21.646 1.00 50.62 69 GLY A CA 1
ATOM 557 C C . GLY A 1 69 ? -22.642 -4.984 22.431 1.00 50.62 69 GLY A C 1
ATOM 558 O O . GLY A 1 69 ? -22.816 -6.071 21.898 1.00 50.62 69 GLY A O 1
ATOM 559 N N . ARG A 1 70 ? -22.792 -4.756 23.730 1.00 47.97 70 ARG A N 1
ATOM 560 C CA . ARG A 1 70 ? -23.527 -5.569 24.681 1.00 47.97 70 ARG A CA 1
ATOM 561 C C . ARG A 1 70 ? -24.903 -5.858 24.067 1.00 47.97 70 ARG A C 1
ATOM 563 O O . ARG A 1 70 ? -25.692 -4.930 23.906 1.00 47.97 70 ARG A O 1
ATOM 570 N N . GLY A 1 71 ? -25.151 -7.115 23.716 1.00 43.47 71 GLY A N 1
ATOM 571 C CA . GLY A 1 71 ? -26.420 -7.625 23.202 1.00 43.47 71 GLY A CA 1
ATOM 572 C C . GLY A 1 71 ? -26.419 -9.135 23.259 1.00 43.47 71 GLY A C 1
ATOM 573 O O . GLY A 1 71 ? -25.801 -9.730 22.355 1.00 43.47 71 GLY A O 1
#

Secondary structure (DSSP, 8-state):
---SHHHHHHHHHHHHHHHHHHHSPPPTT-SS-HHHHHHHHHHHHHHHHHHHHHHHHHHHHHHHHS-----

Sequence (71 aa):
MIKNEESYQATKEWIICFGEQLATPLPENDPIDPRARQIQRDAIKSMIENLRAQVAEYEARQQQLQPAGRG

pLDDT: mean 84.83, std 11.45, range [43.47, 94.44]

Mean pr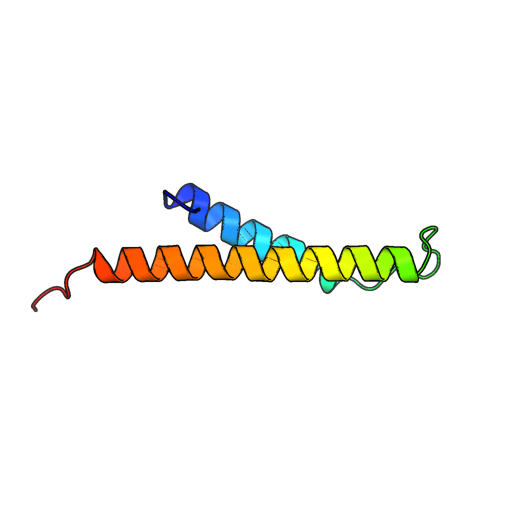edicted aligned error: 6.85 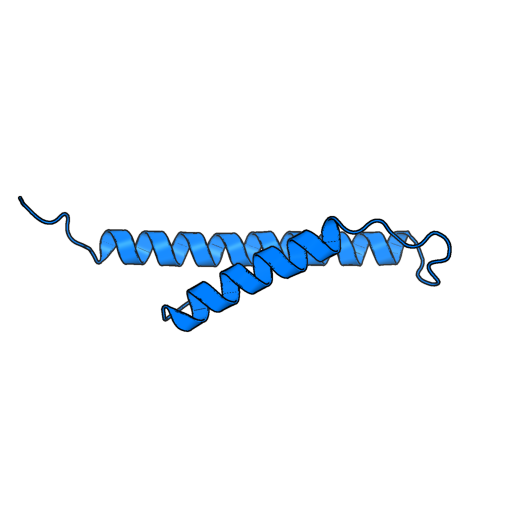Å